Protein AF-A0A7V9GFZ3-F1 (afdb_monomer)

Mean predicted aligned error: 6.05 Å

Structure (mmCIF, N/CA/C/O backbone):
data_AF-A0A7V9GFZ3-F1
#
_entry.id   AF-A0A7V9GFZ3-F1
#
loop_
_atom_site.group_PDB
_atom_site.id
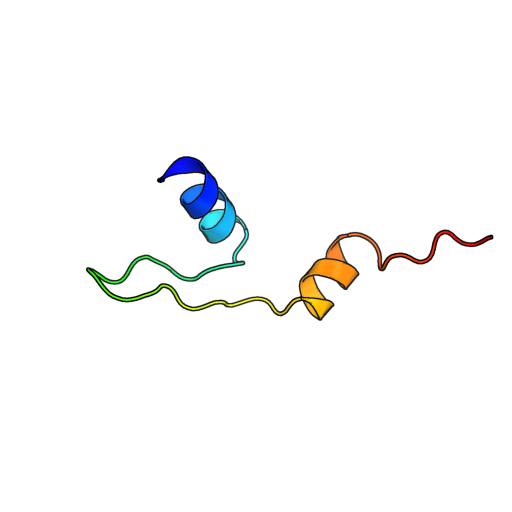_atom_site.type_symbol
_atom_site.label_atom_id
_atom_site.label_alt_id
_atom_site.label_comp_id
_atom_site.label_asym_id
_atom_site.label_entity_id
_atom_site.label_seq_id
_atom_site.pdbx_PDB_ins_code
_atom_site.Cartn_x
_atom_site.Cartn_y
_atom_site.Cartn_z
_atom_site.occupancy
_atom_site.B_iso_or_equiv
_atom_site.auth_seq_id
_atom_site.auth_comp_id
_atom_site.auth_as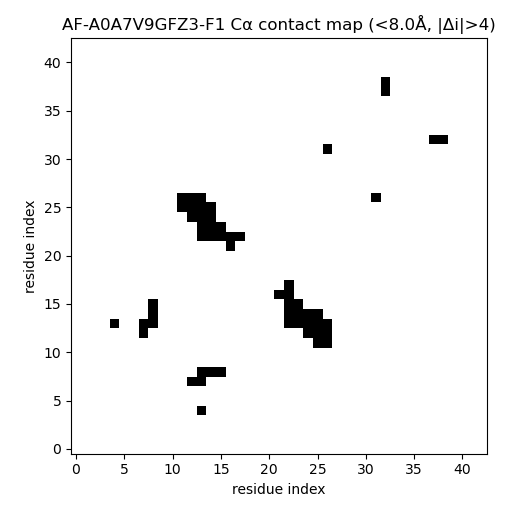ym_id
_atom_site.auth_atom_id
_atom_site.pdbx_PDB_model_num
ATOM 1 N N . ALA A 1 1 ? 6.502 -2.380 12.635 1.00 61.22 1 ALA A N 1
ATOM 2 C CA . ALA A 1 1 ? 5.854 -2.755 11.361 1.00 61.22 1 ALA A CA 1
ATOM 3 C C . ALA A 1 1 ? 5.524 -1.565 10.435 1.00 61.22 1 ALA A C 1
ATOM 5 O O . ALA A 1 1 ? 5.183 -1.822 9.293 1.00 61.22 1 ALA A O 1
ATOM 6 N N . GLY A 1 2 ? 5.659 -0.294 10.859 1.00 77.06 2 GLY A N 1
ATOM 7 C CA . GLY A 1 2 ? 5.166 0.868 10.088 1.00 77.06 2 GLY A CA 1
ATOM 8 C C . GLY A 1 2 ? 5.877 1.141 8.761 1.00 77.06 2 GLY A C 1
ATOM 9 O O . GLY A 1 2 ? 5.246 1.082 7.719 1.00 77.06 2 GLY A O 1
ATOM 10 N N . ARG A 1 3 ? 7.205 1.328 8.767 1.00 90.75 3 ARG A N 1
ATOM 11 C CA . ARG A 1 3 ? 7.902 1.911 7.601 1.00 90.75 3 ARG A CA 1
ATOM 12 C C . ARG A 1 3 ? 7.717 1.166 6.277 1.00 90.75 3 ARG A C 1
ATOM 14 O O . ARG A 1 3 ? 7.596 1.814 5.249 1.00 90.75 3 ARG A O 1
ATOM 21 N N . LEU A 1 4 ? 7.713 -0.170 6.284 1.00 91.94 4 LEU A N 1
ATOM 22 C CA . LEU A 1 4 ? 7.473 -0.930 5.052 1.00 91.94 4 LEU A CA 1
ATOM 23 C C . LEU A 1 4 ? 6.042 -0.711 4.549 1.00 91.94 4 LEU A C 1
ATOM 25 O O . LEU A 1 4 ? 5.847 -0.429 3.376 1.00 91.94 4 LEU A O 1
ATOM 29 N N . MET A 1 5 ? 5.056 -0.786 5.441 1.00 92.50 5 MET A N 1
ATOM 30 C CA . MET A 1 5 ? 3.650 -0.592 5.087 1.00 92.50 5 MET A CA 1
ATOM 31 C C . MET A 1 5 ? 3.359 0.841 4.630 1.00 92.50 5 MET A C 1
ATOM 33 O O . MET A 1 5 ? 2.627 1.021 3.664 1.00 92.50 5 MET A O 1
ATOM 37 N N . ASP A 1 6 ? 3.992 1.840 5.248 1.00 92.38 6 ASP A N 1
ATOM 38 C CA . ASP A 1 6 ? 3.872 3.247 4.846 1.00 92.38 6 ASP A CA 1
ATOM 39 C C . ASP A 1 6 ? 4.407 3.461 3.421 1.00 92.38 6 ASP A C 1
ATOM 41 O O . ASP A 1 6 ? 3.814 4.181 2.621 1.00 92.38 6 ASP A O 1
ATOM 45 N N . LEU A 1 7 ? 5.518 2.799 3.077 1.00 94.75 7 LEU A N 1
ATOM 46 C CA . LEU A 1 7 ? 6.105 2.863 1.737 1.00 94.75 7 LEU A CA 1
ATOM 47 C C . LEU A 1 7 ? 5.252 2.153 0.684 1.00 94.75 7 LEU A C 1
ATOM 49 O O . LEU A 1 7 ? 5.221 2.609 -0.459 1.00 94.75 7 LEU A O 1
ATOM 53 N N . LEU A 1 8 ? 4.602 1.046 1.051 1.00 94.12 8 LEU A N 1
ATOM 54 C CA . LEU A 1 8 ? 3.694 0.313 0.168 1.00 94.12 8 LEU A CA 1
ATOM 55 C C . LEU A 1 8 ? 2.398 1.098 -0.077 1.00 94.12 8 LEU A C 1
ATOM 57 O O . LEU A 1 8 ? 1.906 1.113 -1.201 1.00 94.12 8 LEU A O 1
ATOM 61 N N . GLU A 1 9 ? 1.888 1.795 0.938 1.00 94.81 9 GLU A N 1
ATOM 62 C CA . GLU A 1 9 ? 0.726 2.683 0.820 1.00 94.81 9 GLU A CA 1
ATOM 63 C C . GLU A 1 9 ? 1.039 3.903 -0.060 1.00 94.81 9 GLU A C 1
ATOM 65 O O . GLU A 1 9 ? 0.302 4.195 -0.997 1.00 94.81 9 GLU A O 1
ATOM 70 N N . GLN A 1 10 ? 2.190 4.556 0.149 1.00 94.88 10 GLN A N 1
ATOM 71 C CA . GLN A 1 10 ? 2.641 5.677 -0.693 1.00 94.88 10 GLN A CA 1
ATOM 72 C C . GLN A 1 10 ? 2.838 5.292 -2.165 1.00 94.88 10 GLN A C 1
ATOM 74 O O . GLN A 1 10 ? 2.696 6.136 -3.045 1.00 94.88 10 GLN A O 1
ATOM 79 N N . ARG A 1 11 ? 3.182 4.029 -2.434 1.00 94.12 11 ARG A N 1
ATOM 80 C CA . ARG A 1 11 ? 3.336 3.485 -3.792 1.00 94.12 11 ARG A CA 1
ATOM 81 C C . ARG A 1 11 ? 2.027 2.966 -4.389 1.00 94.12 11 ARG A C 1
ATOM 83 O O . ARG A 1 11 ? 2.043 2.494 -5.517 1.00 94.12 11 ARG A O 1
ATOM 90 N N . GLY A 1 12 ? 0.918 3.024 -3.649 1.00 94.44 12 GLY A N 1
ATOM 91 C CA . GLY A 1 12 ? -0.379 2.523 -4.102 1.00 94.44 12 GLY A CA 1
ATOM 92 C C . GLY A 1 12 ? -0.470 0.997 -4.201 1.00 94.44 12 GLY A C 1
ATOM 93 O O . GLY A 1 12 ? -1.380 0.499 -4.848 1.00 94.44 12 GLY A O 1
ATOM 94 N N . VAL A 1 13 ? 0.439 0.243 -3.569 1.00 95.31 13 VAL A N 1
ATOM 95 C CA . VAL A 1 13 ? 0.419 -1.235 -3.573 1.00 95.31 13 VAL A CA 1
ATOM 96 C C . VAL A 1 13 ? -0.651 -1.766 -2.616 1.00 95.31 13 VAL A C 1
ATOM 98 O O . VAL A 1 13 ? -1.317 -2.766 -2.889 1.00 95.31 13 VAL A O 1
ATOM 101 N N . VAL A 1 14 ? -0.836 -1.082 -1.485 1.00 95.81 14 VAL A N 1
ATOM 102 C CA . VAL A 1 14 ? -1.875 -1.387 -0.496 1.00 95.81 14 VAL A CA 1
ATOM 103 C C . VAL A 1 14 ? -2.702 -0.147 -0.189 1.00 95.81 14 VAL A C 1
ATOM 105 O O . VAL A 1 14 ? -2.197 0.973 -0.219 1.00 95.81 14 VAL A O 1
ATOM 108 N N . GLY A 1 15 ? -3.976 -0.357 0.128 1.00 95.50 15 GLY A N 1
ATOM 109 C CA . GLY A 1 15 ? -4.889 0.695 0.552 1.00 95.50 15 GLY A CA 1
ATOM 110 C C . GLY A 1 15 ? -4.616 1.198 1.975 1.00 95.50 15 GLY A C 1
ATOM 111 O O . GLY A 1 15 ? -3.805 0.614 2.707 1.00 95.50 15 GLY A O 1
ATOM 112 N N . PRO A 1 16 ? -5.319 2.269 2.387 1.00 94.81 16 PRO A N 1
ATOM 113 C CA . PRO A 1 16 ? -5.155 2.866 3.704 1.00 94.81 16 PRO A CA 1
ATOM 114 C C . PRO A 1 16 ? -5.520 1.888 4.825 1.00 94.81 16 PRO A C 1
ATOM 116 O O . PRO A 1 16 ? -6.260 0.918 4.647 1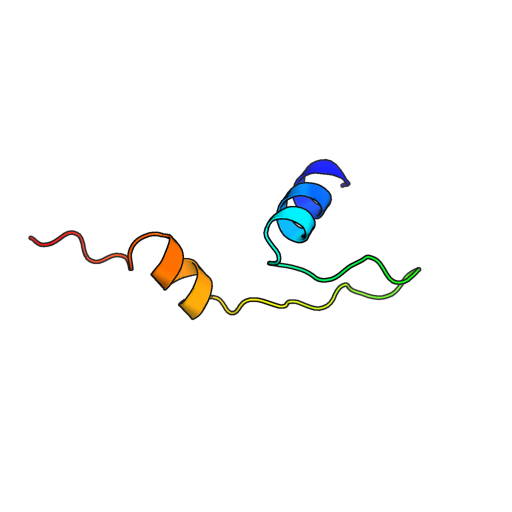.00 94.81 16 PRO A O 1
ATOM 119 N N . SER A 1 17 ? -5.006 2.165 6.020 1.00 92.31 17 SER A N 1
ATOM 120 C CA . SER A 1 17 ? -5.367 1.399 7.211 1.00 92.31 17 SER A CA 1
ATOM 121 C C . SER A 1 17 ? -6.790 1.726 7.672 1.00 92.31 17 SER A C 1
ATOM 123 O O . SER A 1 17 ? -7.071 2.856 8.063 1.00 92.31 17 SER A O 1
ATOM 125 N N . GLU A 1 18 ? -7.663 0.721 7.732 1.00 93.50 18 GLU A N 1
ATOM 126 C CA . GLU A 1 18 ? -9.037 0.859 8.234 1.00 93.50 18 GLU A CA 1
ATOM 127 C C . GLU A 1 18 ? -9.217 0.123 9.571 1.00 93.50 18 GLU A C 1
ATOM 129 O O . GLU A 1 18 ? -9.736 -0.996 9.652 1.00 93.50 18 GLU A O 1
ATOM 134 N N . GLY A 1 19 ? -8.757 0.758 10.652 1.00 90.88 19 GLY A N 1
ATOM 135 C CA . GLY A 1 19 ? -8.842 0.200 12.003 1.00 90.88 19 GLY A CA 1
ATOM 136 C C . GLY A 1 19 ? -8.030 -1.089 12.151 1.00 90.88 19 GLY A C 1
ATOM 137 O O . GLY A 1 19 ? -6.830 -1.102 11.890 1.00 90.88 19 GLY A O 1
ATOM 138 N N . SER A 1 20 ? -8.680 -2.166 12.598 1.00 94.06 20 SER A N 1
ATOM 139 C CA . SER A 1 20 ? -8.059 -3.482 12.810 1.00 94.06 20 SER A CA 1
ATOM 140 C C . SER A 1 20 ? -8.168 -4.429 11.611 1.00 94.06 20 SER A C 1
ATOM 142 O O . SER A 1 20 ? -7.719 -5.572 11.697 1.00 94.06 20 SER A O 1
ATOM 144 N N . LYS A 1 21 ? -8.787 -3.993 10.5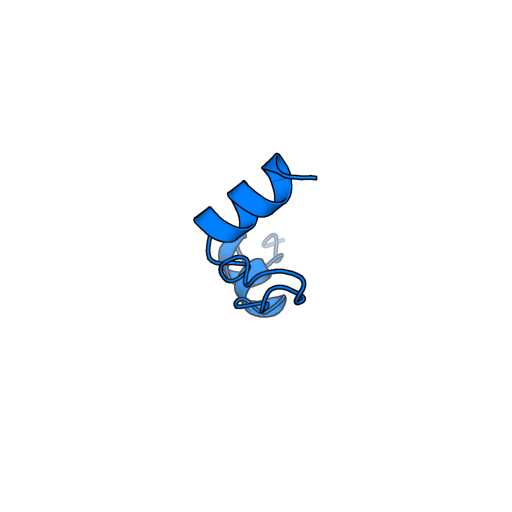08 1.00 91.81 21 LYS A N 1
ATOM 145 C CA . LYS A 1 21 ? -8.961 -4.832 9.320 1.00 91.81 21 LYS A CA 1
ATOM 146 C C . LYS A 1 21 ? -7.647 -4.994 8.560 1.00 91.81 21 LYS A C 1
ATOM 148 O O . LYS A 1 21 ? -6.754 -4.149 8.626 1.00 91.81 21 LYS A O 1
ATOM 153 N N . ALA A 1 22 ? -7.560 -6.078 7.794 1.00 92.56 22 ALA A N 1
ATOM 154 C CA . ALA A 1 22 ? -6.510 -6.227 6.798 1.00 92.56 22 ALA A CA 1
ATOM 155 C C . ALA A 1 22 ? -6.634 -5.119 5.742 1.00 92.56 22 ALA A C 1
ATOM 157 O O . ALA A 1 22 ? -7.740 -4.740 5.355 1.00 92.56 22 ALA A O 1
ATOM 158 N N . ARG A 1 23 ? -5.491 -4.611 5.280 1.00 94.69 23 ARG A N 1
ATOM 159 C CA . ARG A 1 23 ? -5.447 -3.631 4.193 1.00 94.69 23 ARG A CA 1
ATOM 160 C C . ARG A 1 23 ? -5.795 -4.310 2.870 1.00 94.69 23 ARG A C 1
ATOM 162 O O . ARG A 1 23 ? -5.420 -5.462 2.653 1.00 94.69 23 ARG A O 1
ATOM 169 N N . ALA A 1 24 ? -6.478 -3.584 1.989 1.00 96.00 24 ALA A N 1
ATOM 170 C CA . ALA A 1 24 ? -6.722 -4.042 0.627 1.00 96.00 24 ALA 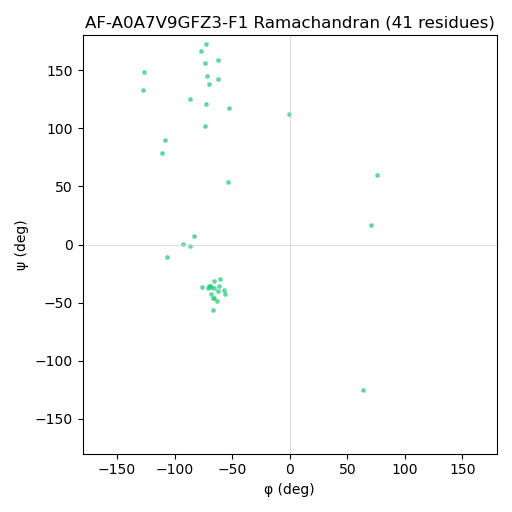A CA 1
ATOM 171 C C . ALA A 1 24 ? -5.412 -4.037 -0.172 1.00 96.00 24 ALA A C 1
ATOM 173 O O . ALA A 1 24 ? -4.636 -3.087 -0.073 1.00 96.00 24 ALA A O 1
ATOM 174 N N . VAL A 1 25 ? -5.176 -5.077 -0.968 1.00 96.50 25 VAL A N 1
ATOM 175 C CA . VAL A 1 25 ? -4.104 -5.092 -1.971 1.00 96.50 25 VAL A CA 1
ATOM 176 C C . VAL A 1 25 ? -4.671 -4.478 -3.245 1.00 96.50 25 VAL A C 1
ATOM 178 O O . VAL A 1 25 ? -5.736 -4.896 -3.697 1.00 96.50 25 VAL A O 1
ATOM 181 N N . LEU A 1 26 ? -4.000 -3.455 -3.767 1.00 96.75 26 LEU A N 1
ATOM 182 C CA . LEU A 1 26 ? -4.476 -2.660 -4.904 1.00 96.75 26 LEU A CA 1
ATOM 183 C C . LEU A 1 26 ? -3.717 -2.953 -6.200 1.00 96.75 26 LEU A C 1
ATOM 185 O O . LEU A 1 26 ? -4.146 -2.501 -7.254 1.00 96.75 26 LEU A O 1
ATOM 189 N N . MET A 1 27 ? -2.609 -3.689 -6.110 1.00 95.62 27 MET A N 1
ATOM 190 C CA . MET A 1 27 ? -1.746 -4.037 -7.232 1.00 95.62 27 MET A CA 1
ATOM 191 C C . MET A 1 27 ? -1.540 -5.546 -7.269 1.00 95.62 27 MET A C 1
ATOM 193 O O . MET A 1 27 ? -1.264 -6.176 -6.243 1.00 95.62 27 MET A O 1
ATOM 197 N N . THR A 1 28 ? -1.686 -6.118 -8.453 1.00 94.81 28 THR A N 1
ATOM 198 C CA . THR A 1 28 ? -1.402 -7.528 -8.722 1.00 94.81 28 THR A CA 1
ATOM 199 C C . THR A 1 28 ? 0.102 -7.774 -8.845 1.00 94.81 28 THR A C 1
ATOM 201 O O .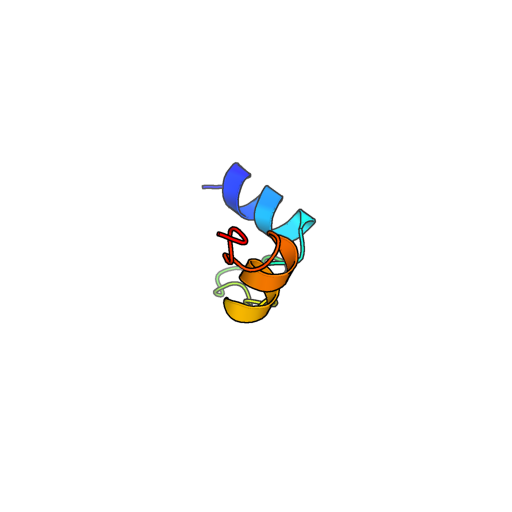 THR A 1 28 ? 0.906 -6.846 -8.936 1.00 94.81 28 THR A O 1
ATOM 204 N N . VAL A 1 29 ? 0.512 -9.041 -8.807 1.00 90.69 29 VAL A N 1
ATOM 205 C CA . VAL A 1 29 ? 1.935 -9.388 -8.941 1.00 90.69 29 VAL A CA 1
ATOM 206 C C . VAL A 1 29 ? 2.414 -9.103 -10.364 1.00 90.69 29 VAL A C 1
ATOM 208 O O . VAL A 1 29 ? 3.532 -8.638 -10.552 1.00 90.69 29 VAL A O 1
ATOM 211 N N . GLU A 1 30 ? 1.542 -9.326 -11.341 1.00 92.62 30 GLU A N 1
ATOM 212 C CA . GLU A 1 30 ? 1.770 -9.089 -12.760 1.00 92.62 30 GLU A CA 1
ATOM 213 C C . GLU A 1 30 ? 2.006 -7.597 -13.040 1.00 92.62 30 GLU A C 1
ATOM 215 O O . GLU A 1 30 ? 3.020 -7.240 -13.631 1.00 92.62 30 GLU A O 1
ATOM 220 N N . GLU A 1 31 ? 1.150 -6.709 -12.522 1.00 92.06 31 GLU A N 1
ATOM 221 C CA . GLU A 1 31 ? 1.333 -5.250 -12.650 1.00 92.06 31 GLU A CA 1
ATOM 222 C C . GLU A 1 31 ? 2.634 -4.765 -11.987 1.00 92.06 31 GLU A C 1
ATOM 224 O O . GLU A 1 31 ? 3.290 -3.842 -12.474 1.00 92.06 31 GLU A O 1
ATOM 229 N N . LEU A 1 32 ? 3.032 -5.381 -10.869 1.00 89.75 32 LEU A N 1
ATOM 230 C CA . LEU A 1 32 ? 4.296 -5.060 -10.209 1.00 89.75 32 LEU A CA 1
ATOM 231 C C . LEU A 1 32 ? 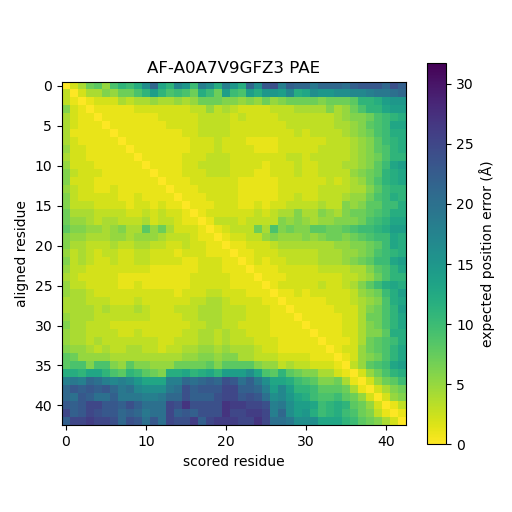5.510 -5.495 -11.047 1.00 89.75 32 LEU A C 1
ATOM 233 O O . LEU A 1 32 ? 6.531 -4.806 -11.040 1.00 89.75 32 LEU A O 1
ATOM 237 N N . ASP A 1 33 ? 5.416 -6.630 -11.738 1.00 89.62 33 ASP A N 1
ATOM 238 C CA . ASP A 1 33 ? 6.468 -7.132 -12.628 1.00 89.62 33 ASP A CA 1
ATOM 239 C C . ASP A 1 33 ? 6.612 -6.243 -13.871 1.00 89.62 33 ASP A C 1
ATOM 241 O O . ASP A 1 33 ? 7.719 -5.836 -14.227 1.00 89.62 33 ASP A O 1
ATOM 245 N N . GLU A 1 34 ? 5.490 -5.817 -14.459 1.00 89.38 34 GLU A N 1
ATOM 246 C CA . GLU A 1 34 ? 5.469 -4.853 -15.565 1.00 89.38 34 GLU A CA 1
ATOM 247 C C . GLU A 1 34 ? 6.188 -3.541 -15.200 1.00 89.38 34 GLU A C 1
ATOM 249 O O . GLU A 1 34 ? 6.991 -3.029 -15.985 1.00 89.38 34 GLU A O 1
ATOM 254 N N . LEU A 1 35 ? 5.978 -3.020 -13.982 1.00 86.12 35 LEU A N 1
ATOM 255 C CA . LEU A 1 35 ? 6.647 -1.807 -13.489 1.00 86.12 35 LEU A CA 1
ATOM 256 C C . LEU A 1 35 ? 8.159 -1.964 -13.300 1.00 86.12 35 LEU A C 1
ATOM 258 O O . LEU A 1 35 ? 8.901 -0.992 -13.456 1.00 86.12 35 LEU A O 1
ATOM 262 N N . HIS A 1 36 ? 8.627 -3.161 -12.951 1.00 81.56 36 HIS A N 1
ATOM 263 C CA . HIS A 1 36 ? 10.054 -3.435 -12.791 1.00 81.56 36 HIS A CA 1
ATOM 264 C C . HIS A 1 36 ? 10.760 -3.756 -14.115 1.00 81.56 36 HIS A C 1
ATOM 266 O O . HIS A 1 36 ? 11.957 -4.045 -14.107 1.00 81.56 36 HIS A O 1
ATOM 272 N N . GLY A 1 37 ? 10.058 -3.607 -15.243 1.00 68.81 37 GLY A N 1
ATOM 273 C CA . GLY A 1 37 ? 10.585 -3.906 -16.565 1.00 68.81 37 GLY A CA 1
ATOM 274 C C . GLY A 1 37 ? 10.624 -5.407 -16.780 1.00 68.81 37 GLY A C 1
ATOM 275 O O . GLY A 1 37 ? 11.721 -5.934 -16.951 1.00 68.81 37 GLY A O 1
ATOM 276 N N . GLY A 1 38 ? 9.430 -6.025 -16.703 1.00 63.66 38 GLY A N 1
ATOM 277 C CA . GLY A 1 38 ? 9.095 -7.439 -16.912 1.00 63.66 38 GLY A CA 1
ATOM 278 C C . GLY A 1 38 ? 10.293 -8.290 -17.278 1.00 63.66 38 GLY A C 1
ATOM 279 O O . GLY A 1 38 ? 10.848 -8.076 -18.350 1.00 63.66 38 GLY A O 1
ATOM 280 N N . GLY A 1 39 ? 10.681 -9.188 -16.363 1.00 59.78 39 GLY A N 1
ATOM 281 C CA . GLY A 1 39 ? 11.954 -9.915 -16.272 1.00 59.78 39 GLY A CA 1
ATOM 282 C C . GLY A 1 39 ? 12.426 -10.710 -17.496 1.00 59.78 39 GLY A C 1
ATOM 283 O O . GLY A 1 39 ? 12.798 -11.875 -17.382 1.00 59.78 39 GLY A O 1
ATOM 284 N N . GLU A 1 40 ? 12.509 -10.067 -18.647 1.00 61.31 40 GLU A N 1
ATOM 285 C CA . GLU A 1 40 ? 13.203 -10.493 -19.837 1.00 61.31 40 GLU A CA 1
ATOM 286 C C . GLU A 1 40 ? 14.425 -9.584 -19.970 1.00 61.31 40 GLU A C 1
ATOM 288 O O . GLU A 1 40 ? 14.396 -8.534 -20.610 1.00 61.31 40 GLU A O 1
ATOM 293 N N . SER A 1 41 ? 15.543 -10.002 -19.368 1.00 55.78 41 SER A N 1
ATOM 294 C CA . SER A 1 41 ? 16.840 -9.653 -19.949 1.00 55.78 41 SER A CA 1
ATOM 295 C C . SER A 1 41 ? 16.797 -10.096 -21.416 1.00 55.78 41 SER A C 1
ATOM 297 O O . SER A 1 41 ? 1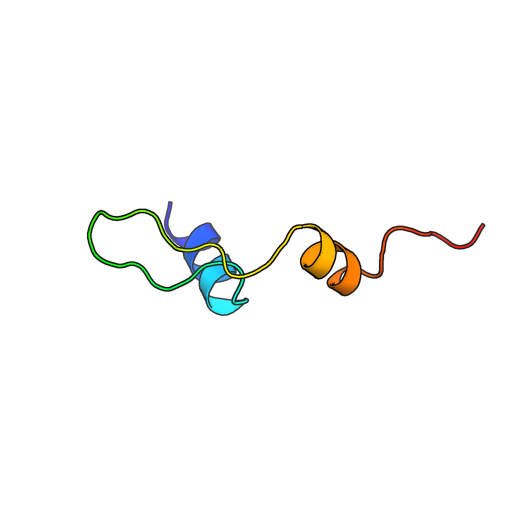6.660 -11.301 -21.660 1.00 55.78 41 SER A O 1
ATOM 299 N N . PRO A 1 42 ? 16.904 -9.192 -22.405 1.00 63.06 42 PRO A N 1
ATOM 300 C CA . PRO A 1 42 ? 17.038 -9.620 -23.779 1.00 63.06 42 PRO A CA 1
ATOM 301 C C . PRO A 1 42 ? 18.465 -10.152 -23.941 1.00 63.06 42 PRO A C 1
ATOM 303 O O . PRO A 1 42 ? 19.391 -9.363 -24.056 1.00 63.06 42 PRO A O 1
ATOM 306 N N . THR A 1 43 ? 18.585 -11.484 -23.938 1.00 58.69 43 THR A N 1
ATOM 307 C CA . THR A 1 43 ? 19.703 -12.330 -24.430 1.00 58.69 43 THR A CA 1
ATOM 308 C C . THR A 1 43 ? 21.121 -12.037 -23.926 1.00 58.69 43 THR A C 1
ATOM 310 O O . THR A 1 43 ? 21.717 -11.003 -24.291 1.00 58.69 43 THR A O 1
#

Solvent-accessible surface area (backbone atoms only — not comparable to full-atom values): 2806 Å² total; per-residue (Å²): 125,58,72,66,53,55,54,35,38,76,68,53,41,29,48,73,84,60,83,91,52,84,58,51,74,68,55,56,73,66,62,52,37,54,73,72,59,47,95,64,80,84,126

pLDDT: mean 86.67, std 12.64, range [55.78, 96.75]

Secondary structure (DSSP, 8-state):
-HHHHHHHHHTTSBPPP-TTSPPPB-S-HHHHHHHTT-S----
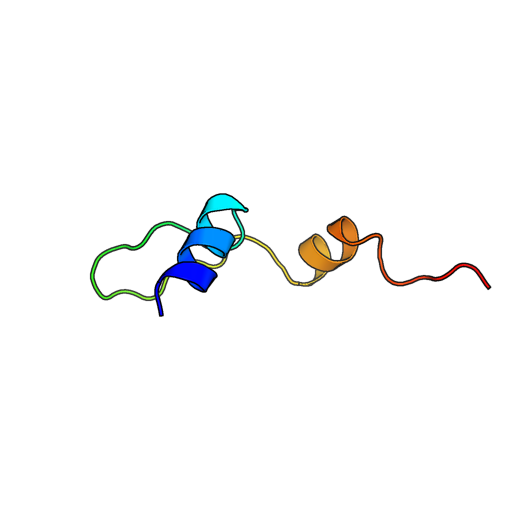
Radius of gyration: 13.43 Å; Cα contacts (8 Å, |Δi|>4): 28; chains: 1; bounding box: 29×18×37 Å

Nearest PDB structures (foldseek):
  2rdp-assembly1_A-2  TM=4.166E-01  e=3.068E+00  Geobacillus stearothermophilus
  6gz3-assembly1_BK  TM=3.855E-01  e=5.453E+00  Oryctolagus cuniculus

Sequence (43 aa):
AGRLMDLLEQRGVVGPSEGSKARAVLMTVEELDELHGGGESPT

Foldseek 3Di:
DPPVVVVCCVVVQWDDDDDPDDTHGRDDPVNVCVVVVNPDPPD